Protein AF-A0A0U5H3B8-F1 (afdb_monomer_lite)

InterPro domains:
  IPR011050 Pectin lyase fold/virulence factor [SSF51126] (3-63)
  IPR012334 Pectin lyase fold [G3DSA:2.160.20.10] (1-64)

pLDDT: mean 87.5, std 17.63, range [31.31, 97.62]

Foldseek 3Di:
DAEDLPFPCDPVHHHRDPQSVLVPDAFQDEAEDEDDDDDDDHDNPYAYDPVGGYYYDYPPPPPDPDD

Structure (mmCIF, N/CA/C/O backbone):
data_AF-A0A0U5H3B8-F1
#
_entry.id   AF-A0A0U5H3B8-F1
#
loop_
_atom_site.group_PDB
_atom_site.id
_atom_site.type_symbol
_atom_site.label_atom_id
_atom_site.label_alt_id
_atom_site.label_comp_id
_atom_site.label_asym_id
_atom_site.label_entity_id
_atom_site.label_seq_id
_atom_site.pdbx_PDB_ins_code
_atom_site.Cartn_x
_atom_site.Cartn_y
_atom_site.Cartn_z
_atom_site.occupancy
_atom_site.B_iso_or_equiv
_atom_site.auth_seq_id
_atom_site.auth_comp_id
_atom_site.auth_asym_id
_atom_site.auth_atom_id
_atom_site.pdbx_PDB_model_num
ATOM 1 N N . MET A 1 1 ? 7.611 9.554 -12.707 1.00 60.97 1 MET A N 1
ATOM 2 C CA . MET A 1 1 ? 8.196 9.560 -11.355 1.00 60.97 1 MET A CA 1
ATOM 3 C C . MET A 1 1 ? 8.492 8.111 -11.046 1.00 60.97 1 MET A C 1
ATOM 5 O O . MET A 1 1 ? 7.633 7.289 -11.335 1.00 60.97 1 MET A O 1
ATOM 9 N N . GLU A 1 2 ? 9.7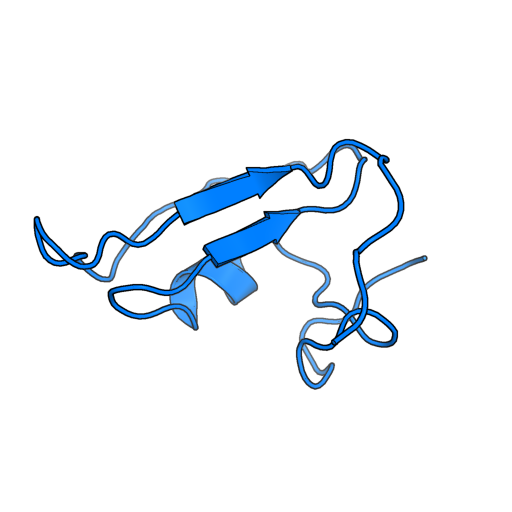06 7.796 -10.620 1.00 79.44 2 GLU A N 1
ATOM 10 C CA . GLU A 1 2 ? 10.082 6.437 -10.220 1.00 79.44 2 GLU A CA 1
ATOM 11 C C . GLU A 1 2 ? 10.029 6.396 -8.691 1.00 79.44 2 GLU A C 1
ATOM 13 O O . GLU A 1 2 ? 10.519 7.328 -8.053 1.00 79.44 2 GLU A O 1
ATOM 18 N N . GLY A 1 3 ? 9.324 5.417 -8.124 1.00 88.94 3 GLY A N 1
ATOM 19 C CA . GLY A 1 3 ? 9.175 5.275 -6.674 1.00 88.94 3 GLY A CA 1
ATOM 20 C C . GLY A 1 3 ? 10.353 4.531 -6.047 1.00 88.94 3 GLY A C 1
ATOM 21 O O . GLY A 1 3 ? 11.133 3.891 -6.751 1.00 88.94 3 GLY A O 1
ATOM 22 N N . ASP A 1 4 ? 10.454 4.589 -4.721 1.00 95.12 4 ASP A N 1
ATOM 23 C CA . ASP A 1 4 ? 11.418 3.829 -3.916 1.00 95.12 4 ASP A CA 1
ATOM 24 C C . ASP A 1 4 ? 10.722 3.379 -2.625 1.00 95.12 4 ASP A C 1
ATOM 26 O O . ASP A 1 4 ? 10.060 4.178 -1.967 1.00 95.12 4 ASP A O 1
ATOM 30 N N . ASP A 1 5 ? 10.851 2.109 -2.247 1.00 95.31 5 ASP A N 1
ATOM 31 C CA . ASP A 1 5 ? 10.212 1.574 -1.039 1.00 95.31 5 ASP A CA 1
ATOM 32 C C . ASP A 1 5 ? 10.841 2.087 0.271 1.00 95.31 5 ASP A C 1
ATOM 34 O O . ASP A 1 5 ? 10.288 1.884 1.351 1.00 95.31 5 ASP A O 1
ATOM 38 N N . ALA A 1 6 ? 11.970 2.796 0.189 1.00 95.50 6 ALA A N 1
ATOM 39 C CA . ALA A 1 6 ? 12.539 3.560 1.294 1.00 95.50 6 ALA A CA 1
ATOM 40 C C . ALA A 1 6 ? 11.920 4.965 1.455 1.00 95.50 6 ALA A C 1
ATOM 42 O O . ALA A 1 6 ? 12.224 5.654 2.434 1.00 95.50 6 ALA A O 1
ATOM 43 N N . ASN A 1 7 ? 11.076 5.409 0.518 1.00 94.81 7 ASN A N 1
ATOM 44 C CA . ASN A 1 7 ? 10.467 6.733 0.568 1.00 94.81 7 ASN A CA 1
ATOM 45 C C . ASN A 1 7 ? 9.429 6.863 1.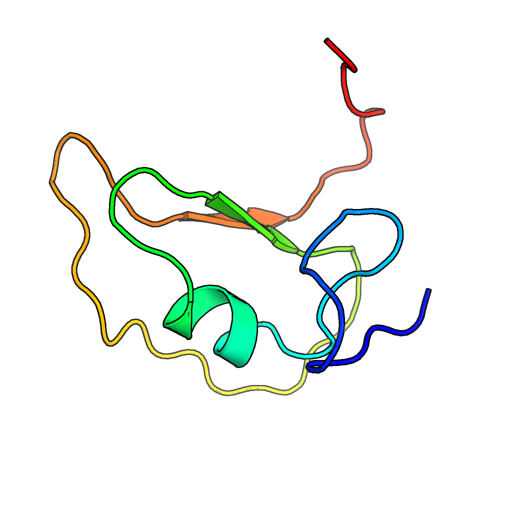699 1.00 94.81 7 ASN A C 1
ATOM 47 O O . ASN A 1 7 ? 8.800 5.884 2.110 1.00 94.81 7 ASN A O 1
ATOM 51 N N . PRO A 1 8 ? 9.163 8.092 2.182 1.00 94.06 8 PRO A N 1
ATOM 52 C CA . PRO A 1 8 ? 8.235 8.346 3.285 1.00 94.06 8 PRO A CA 1
ATOM 53 C C . PRO A 1 8 ? 6.749 8.140 2.947 1.00 94.06 8 PRO A C 1
ATOM 55 O O . PRO A 1 8 ? 5.912 8.368 3.822 1.00 94.06 8 PRO A O 1
ATOM 58 N N . ARG A 1 9 ? 6.410 7.674 1.733 1.00 91.44 9 ARG A N 1
ATOM 59 C CA . ARG A 1 9 ? 5.032 7.430 1.258 1.00 91.44 9 ARG A CA 1
ATOM 60 C C . ARG A 1 9 ? 4.232 8.712 1.040 1.00 91.44 9 ARG A C 1
ATOM 62 O O . ARG A 1 9 ? 3.021 8.746 1.262 1.00 91.44 9 ARG A O 1
ATOM 69 N N . THR A 1 10 ? 4.911 9.773 0.627 1.00 90.44 10 THR A N 1
ATOM 70 C CA . THR A 1 10 ? 4.261 11.013 0.205 1.00 90.44 10 THR A CA 1
ATOM 71 C C . THR A 1 10 ? 3.981 10.958 -1.291 1.00 90.44 10 THR A C 1
ATOM 73 O O . THR A 1 10 ? 4.363 10.019 -1.988 1.00 90.44 10 THR A O 1
ATOM 76 N N . GLN A 1 11 ? 3.272 11.953 -1.805 1.00 88.69 11 GLN A N 1
ATOM 77 C CA . GLN A 1 11 ? 3.013 12.032 -3.236 1.00 88.69 11 GLN A CA 1
ATOM 78 C C . GLN A 1 11 ? 4.275 12.394 -4.029 1.00 88.69 11 GLN A C 1
ATOM 80 O O . GLN A 1 11 ? 4.458 11.935 -5.154 1.00 88.69 11 GLN A O 1
ATOM 85 N N . GLU A 1 12 ? 5.129 13.234 -3.449 1.00 90.75 12 GLU A N 1
ATOM 86 C CA . GLU A 1 12 ? 6.392 13.681 -4.032 1.00 90.75 12 GLU A CA 1
ATOM 87 C C . GLU A 1 12 ? 7.464 12.594 -3.950 1.00 90.75 12 GLU A C 1
ATOM 89 O O . GLU A 1 12 ? 8.307 12.489 -4.840 1.00 90.75 12 GLU A O 1
ATOM 94 N N . GLU A 1 13 ? 7.402 11.769 -2.905 1.00 92.56 13 GLU A N 1
ATOM 95 C CA . GLU A 1 13 ? 8.302 10.647 -2.656 1.00 92.56 13 GLU A CA 1
ATOM 96 C C . GLU A 1 13 ? 7.457 9.372 -2.435 1.00 92.56 13 GLU A C 1
ATOM 98 O O . GLU A 1 13 ? 7.227 8.951 -1.293 1.00 92.56 13 GLU A O 1
ATOM 103 N N . PRO A 1 14 ? 6.932 8.769 -3.524 1.00 94.75 14 PRO A N 1
ATOM 104 C CA . PRO A 1 14 ? 6.062 7.601 -3.447 1.00 94.75 14 PRO A CA 1
ATOM 105 C C . PRO A 1 14 ? 6.859 6.300 -3.308 1.00 94.75 14 PRO A C 1
ATOM 107 O O . PRO A 1 14 ? 8.019 6.216 -3.719 1.00 94.75 14 PRO A O 1
ATOM 110 N N . LEU A 1 15 ? 6.205 5.258 -2.791 1.00 96.38 15 LEU A N 1
ATOM 111 C CA . LEU A 1 15 ? 6.734 3.890 -2.830 1.00 96.38 15 LEU A CA 1
ATOM 112 C C . LEU A 1 15 ? 6.826 3.372 -4.268 1.00 96.38 15 LEU A C 1
ATOM 114 O O . LEU A 1 15 ? 6.103 3.838 -5.154 1.00 96.38 15 LEU A O 1
ATOM 118 N N . ALA A 1 16 ? 7.705 2.396 -4.491 1.00 95.50 16 ALA A N 1
ATOM 119 C CA . ALA A 1 16 ? 7.838 1.733 -5.782 1.00 95.50 16 ALA A CA 1
ATOM 120 C C . ALA A 1 16 ? 6.752 0.670 -5.975 1.00 95.50 16 ALA A C 1
ATOM 122 O O . ALA A 1 16 ? 6.141 0.611 -7.043 1.00 95.50 16 ALA A O 1
ATOM 123 N N . ALA A 1 17 ? 6.518 -0.154 -4.950 1.00 95.88 17 ALA A N 1
ATOM 124 C CA . ALA A 1 17 ? 5.656 -1.326 -5.035 1.00 95.88 17 ALA A CA 1
ATOM 125 C C . ALA A 1 17 ? 4.268 -1.086 -4.430 1.00 95.88 17 ALA A C 1
ATOM 127 O O . ALA A 1 17 ? 4.118 -0.520 -3.340 1.00 95.88 17 ALA A O 1
ATOM 128 N N . ILE A 1 18 ? 3.235 -1.597 -5.106 1.00 96.12 18 ILE A N 1
ATOM 129 C CA . ILE A 1 18 ? 1.865 -1.582 -4.574 1.00 96.12 18 ILE A CA 1
ATOM 130 C C . ILE A 1 18 ? 1.785 -2.483 -3.336 1.00 96.12 18 ILE A C 1
ATOM 132 O O . ILE A 1 18 ? 1.123 -2.120 -2.362 1.00 96.12 18 ILE A O 1
ATOM 136 N N . GLN A 1 19 ? 2.480 -3.626 -3.340 1.00 97.38 19 GLN A N 1
ATOM 137 C CA . GLN A 1 19 ? 2.474 -4.549 -2.204 1.00 97.38 19 GLN A CA 1
ATOM 138 C C . GLN A 1 19 ? 3.013 -3.898 -0.920 1.00 97.38 19 GLN A C 1
ATOM 140 O O . GLN A 1 19 ? 2.367 -4.010 0.121 1.00 97.38 19 GLN A O 1
ATOM 145 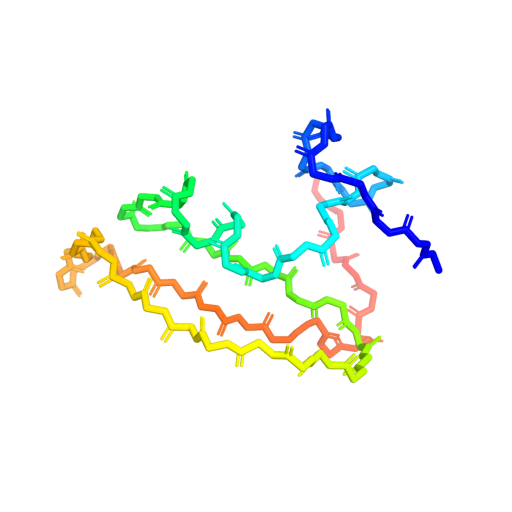N N . THR A 1 20 ? 4.130 -3.164 -0.986 1.00 96.88 20 THR A N 1
ATOM 146 C CA . THR A 1 20 ? 4.705 -2.448 0.171 1.00 96.88 20 THR A CA 1
ATOM 147 C C . THR A 1 20 ? 3.706 -1.441 0.746 1.00 96.88 20 THR A C 1
ATOM 149 O O . THR A 1 20 ? 3.518 -1.356 1.959 1.00 96.88 20 THR A O 1
ATOM 152 N N . ALA A 1 21 ? 2.989 -0.716 -0.118 1.00 96.44 21 ALA A N 1
ATOM 153 C CA . ALA A 1 21 ? 1.972 0.235 0.320 1.00 96.44 21 ALA A CA 1
ATOM 154 C C . ALA A 1 21 ? 0.770 -0.443 1.004 1.00 96.44 21 ALA A C 1
ATOM 156 O O . ALA A 1 21 ? 0.237 0.097 1.972 1.00 96.44 21 ALA A O 1
ATOM 157 N N . VAL A 1 22 ? 0.343 -1.613 0.514 1.00 96.88 22 VAL A N 1
ATOM 158 C CA . VAL A 1 22 ? -0.766 -2.390 1.094 1.00 96.88 22 VAL A CA 1
ATOM 159 C C . VAL A 1 22 ? -0.389 -3.010 2.441 1.00 96.88 22 VAL A C 1
ATOM 161 O O . VAL A 1 22 ? -1.219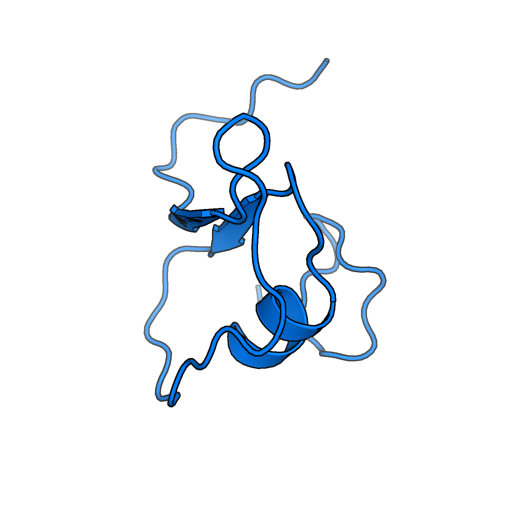 -3.013 3.346 1.00 96.88 22 VAL A O 1
ATOM 164 N N . GLU A 1 23 ? 0.840 -3.503 2.607 1.00 96.44 23 GLU A N 1
ATOM 165 C CA . GLU A 1 23 ? 1.320 -4.063 3.883 1.00 96.44 23 GLU A CA 1
ATOM 166 C C . GLU A 1 23 ? 1.390 -3.007 4.994 1.00 96.44 23 GLU A C 1
ATOM 168 O O . GLU A 1 23 ? 1.111 -3.301 6.156 1.00 96.44 23 GLU A O 1
ATOM 173 N N . GLU A 1 24 ? 1.703 -1.768 4.622 1.00 94.81 24 GLU A N 1
ATOM 174 C CA . GLU A 1 24 ? 1.771 -0.617 5.522 1.00 94.81 24 GLU A CA 1
ATOM 175 C C . GLU A 1 24 ? 0.403 0.032 5.806 1.00 94.81 24 GLU A C 1
ATOM 177 O O . GLU A 1 24 ? 0.295 0.888 6.691 1.00 94.81 24 GLU A O 1
ATOM 182 N N . ALA A 1 25 ? -0.637 -0.326 5.048 1.00 96.12 25 ALA A N 1
ATOM 183 C CA . ALA A 1 25 ? -1.970 0.237 5.197 1.00 96.12 25 ALA A CA 1
ATOM 184 C C . ALA A 1 25 ? -2.779 -0.491 6.284 1.00 96.12 25 ALA A C 1
ATOM 186 O O . ALA A 1 25 ? -2.820 -1.718 6.366 1.00 96.12 25 ALA A O 1
ATOM 187 N N . GLY A 1 26 ? -3.479 0.288 7.103 1.00 96.12 26 GLY A N 1
ATOM 188 C CA . GLY A 1 26 ? -4.429 -0.172 8.108 1.00 96.12 26 GLY A CA 1
ATOM 189 C C . GLY A 1 26 ? -5.874 0.249 7.807 1.00 96.12 26 GLY A C 1
ATOM 190 O O . GLY A 1 26 ? -6.132 0.982 6.846 1.00 96.12 26 GLY A O 1
ATOM 191 N N . PRO A 1 27 ? -6.836 -0.191 8.641 1.00 97.62 27 PRO A N 1
ATOM 192 C CA . PRO A 1 27 ? -8.254 0.122 8.478 1.00 97.62 27 PRO A CA 1
ATOM 193 C C . PRO A 1 27 ? -8.529 1.618 8.265 1.00 97.62 27 PRO A C 1
ATOM 195 O O . PRO A 1 27 ? -8.057 2.469 9.020 1.00 97.62 27 PRO A O 1
ATOM 198 N N . GLY A 1 28 ? -9.316 1.936 7.236 1.00 97.12 28 GLY A N 1
ATOM 199 C CA . GLY A 1 28 ? -9.713 3.298 6.869 1.00 97.12 28 GLY A CA 1
ATOM 200 C C . GLY A 1 28 ? -8.723 4.031 5.964 1.00 97.12 28 GLY A C 1
ATOM 201 O O . GLY A 1 28 ? -9.004 5.157 5.555 1.00 97.12 28 GLY A O 1
ATOM 202 N N . GLN A 1 29 ? -7.580 3.425 5.636 1.00 96.94 29 GLN A N 1
ATOM 203 C CA . GLN A 1 29 ? -6.585 4.035 4.760 1.00 96.94 29 GLN A CA 1
ATOM 204 C C . GLN A 1 29 ? -6.811 3.672 3.289 1.00 96.94 29 GLN A C 1
ATOM 206 O O . GLN A 1 29 ? -7.308 2.599 2.941 1.00 96.94 29 GLN A O 1
ATOM 211 N N . THR A 1 30 ? -6.428 4.598 2.411 1.00 95.81 30 THR A N 1
ATOM 212 C CA . THR A 1 30 ? -6.441 4.407 0.958 1.00 95.81 30 THR A CA 1
ATOM 213 C C . THR A 1 30 ? -5.017 4.483 0.424 1.00 95.81 30 THR A C 1
ATOM 215 O O . THR A 1 30 ? -4.336 5.489 0.613 1.00 95.81 30 THR A O 1
ATOM 218 N N . VAL A 1 31 ? -4.589 3.430 -0.265 1.00 95.62 31 VAL A N 1
ATOM 219 C CA . VAL A 1 31 ? -3.385 3.402 -1.091 1.00 95.62 31 VAL A CA 1
ATOM 220 C C . VAL A 1 31 ? -3.736 3.995 -2.450 1.00 95.62 31 VAL A C 1
ATOM 222 O O . VAL A 1 31 ? -4.561 3.449 -3.189 1.00 95.62 31 VAL A O 1
ATOM 225 N N . TYR A 1 32 ? -3.102 5.115 -2.778 1.00 95.12 32 TYR A N 1
ATOM 226 C CA . TYR A 1 32 ? -3.259 5.770 -4.067 1.00 95.12 32 TYR A CA 1
ATOM 227 C C . TYR A 1 32 ? -2.179 5.303 -5.041 1.00 95.12 32 TYR A C 1
ATOM 229 O O . TYR A 1 32 ? -0.992 5.538 -4.837 1.00 95.12 32 TYR A O 1
ATOM 237 N N . VAL A 1 33 ? -2.609 4.651 -6.117 1.00 93.56 33 VAL A N 1
ATOM 238 C CA . VAL A 1 33 ? -1.735 4.080 -7.142 1.00 93.56 33 VAL A CA 1
ATOM 239 C C . VAL A 1 33 ? -1.639 5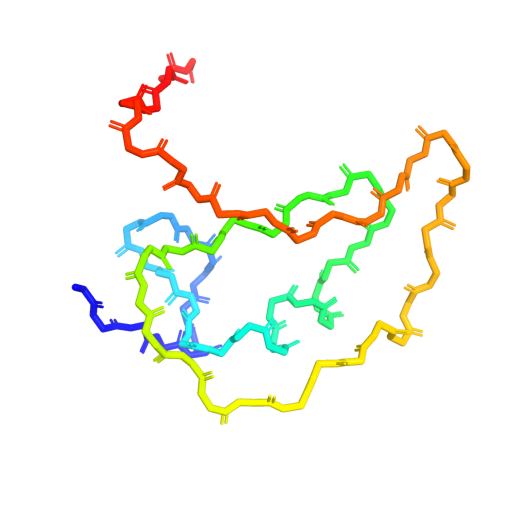.051 -8.314 1.00 93.56 33 VAL A C 1
ATOM 241 O O . VAL A 1 33 ? -2.645 5.391 -8.952 1.00 93.56 33 VAL A O 1
ATOM 244 N N . HIS A 1 34 ? -0.423 5.513 -8.598 1.00 91.94 34 HIS A N 1
ATOM 245 C CA . HIS A 1 34 ? -0.159 6.331 -9.775 1.00 91.94 34 HIS A CA 1
ATOM 246 C C . HIS A 1 34 ? -0.402 5.533 -11.068 1.00 91.94 34 HIS A C 1
ATOM 248 O O . HIS A 1 34 ? -0.260 4.311 -11.081 1.00 91.94 34 HIS A O 1
ATOM 254 N N . PRO A 1 35 ? -0.772 6.195 -12.178 1.00 90.31 35 PRO A N 1
ATOM 255 C CA . PRO A 1 35 ? -0.905 5.519 -13.464 1.00 90.31 35 PRO A CA 1
ATOM 256 C C . PRO A 1 35 ? 0.411 4.856 -13.891 1.00 90.31 35 PRO A C 1
ATOM 258 O O . PRO A 1 35 ? 1.452 5.512 -13.928 1.00 90.31 35 PRO A O 1
ATOM 261 N N . GLY A 1 36 ? 0.352 3.579 -14.258 1.00 89.12 36 GLY A N 1
ATOM 262 C CA . GLY A 1 36 ? 1.511 2.800 -14.681 1.00 89.12 36 GLY A CA 1
ATOM 263 C C . GLY A 1 36 ? 1.178 1.319 -14.833 1.00 89.12 36 GLY A C 1
ATOM 264 O O . GLY A 1 36 ? 0.077 0.882 -14.493 1.00 89.12 36 GLY A O 1
ATOM 265 N N . GLU A 1 37 ? 2.133 0.554 -15.354 1.00 91.62 37 GLU A N 1
ATOM 266 C CA . GLU A 1 37 ? 2.071 -0.907 -15.380 1.00 91.62 37 GLU A CA 1
ATOM 267 C C . GLU A 1 37 ? 2.908 -1.463 -14.227 1.00 91.62 37 GLU A C 1
ATOM 269 O O . GLU A 1 37 ? 4.095 -1.164 -14.117 1.00 91.62 37 GLU A O 1
ATOM 274 N N . TYR A 1 38 ? 2.280 -2.281 -13.384 1.00 91.81 38 TYR A N 1
ATOM 275 C CA . TYR A 1 38 ? 2.903 -2.926 -12.232 1.00 91.81 38 TYR A CA 1
ATOM 276 C C . TYR A 1 38 ? 2.778 -4.440 -12.398 1.00 91.81 38 TYR A C 1
ATOM 278 O O . TYR A 1 38 ? 1.677 -4.963 -12.584 1.00 91.81 38 TYR A O 1
ATOM 286 N N . PHE A 1 39 ? 3.902 -5.151 -12.341 1.00 96.19 39 PHE A N 1
ATOM 287 C CA . PHE A 1 39 ? 3.946 -6.609 -12.455 1.00 96.19 39 PHE A CA 1
ATOM 288 C C . PHE A 1 39 ? 4.149 -7.224 -11.068 1.00 96.19 39 PHE A C 1
ATOM 290 O O . PHE A 1 39 ? 5.261 -7.593 -10.699 1.00 96.19 39 PHE A O 1
ATOM 297 N N . GLU A 1 40 ? 3.066 -7.317 -10.295 1.00 95.00 40 GLU A N 1
ATOM 298 C CA . GLU A 1 40 ? 3.087 -7.741 -8.889 1.00 95.00 40 GLU A CA 1
ATOM 299 C C . GLU A 1 40 ? 1.951 -8.726 -8.561 1.00 95.00 40 GLU A C 1
ATOM 301 O O . GLU A 1 40 ? 0.914 -8.759 -9.228 1.00 95.00 40 GLU A O 1
ATOM 306 N N . PHE A 1 41 ? 2.136 -9.508 -7.494 1.00 96.50 41 PHE A N 1
ATOM 307 C CA . PHE A 1 41 ? 1.059 -10.242 -6.826 1.00 96.50 41 PHE A CA 1
ATOM 308 C C . PHE A 1 41 ? 0.656 -9.478 -5.571 1.00 96.50 41 PHE A C 1
ATOM 310 O O . PHE A 1 41 ? 1.493 -9.283 -4.694 1.00 96.50 41 PHE A O 1
ATOM 317 N N . ILE A 1 42 ? -0.615 -9.078 -5.488 1.00 95.62 42 ILE A N 1
ATOM 318 C CA . ILE A 1 42 ? -1.120 -8.274 -4.374 1.00 95.62 42 ILE A CA 1
ATOM 319 C C . ILE A 1 42 ? -1.902 -9.141 -3.393 1.00 95.62 42 ILE A C 1
ATOM 321 O O . ILE A 1 42 ? -2.840 -9.842 -3.780 1.00 95.62 42 ILE A O 1
ATOM 325 N N . GLU A 1 43 ? -1.535 -9.053 -2.118 1.00 96.75 43 GLU A N 1
ATOM 326 C CA . GLU A 1 43 ? -2.194 -9.739 -1.010 1.00 96.75 43 GLU A CA 1
ATOM 327 C C . GLU A 1 43 ? -2.438 -8.767 0.151 1.00 96.75 43 GLU A C 1
ATOM 329 O O . GLU A 1 43 ? -1.501 -8.190 0.706 1.00 96.75 43 GLU A O 1
ATOM 334 N N . PHE A 1 44 ? -3.701 -8.638 0.564 1.00 95.69 44 PHE A N 1
ATOM 335 C CA . PHE A 1 44 ? -4.070 -7.942 1.795 1.00 95.69 44 PHE A CA 1
ATOM 336 C C . PHE A 1 44 ? -3.939 -8.914 2.968 1.00 95.69 44 PHE A C 1
ATOM 338 O O . PHE A 1 44 ? -4.786 -9.784 3.159 1.00 95.69 44 PHE A O 1
ATOM 345 N N . ARG A 1 45 ? -2.858 -8.773 3.741 1.00 95.88 45 ARG A N 1
ATOM 346 C CA . ARG A 1 45 ? -2.619 -9.565 4.965 1.00 95.88 45 ARG A CA 1
ATOM 347 C C . ARG A 1 45 ? -3.212 -8.933 6.223 1.00 95.88 45 ARG A C 1
ATOM 349 O O . ARG A 1 45 ? -3.265 -9.580 7.266 1.00 95.88 45 ARG A O 1
ATOM 356 N N . THR A 1 46 ? -3.642 -7.681 6.110 1.00 93.94 46 THR A N 1
ATOM 357 C CA . THR A 1 46 ? -4.332 -6.925 7.152 1.00 93.94 46 THR A CA 1
ATOM 358 C C . THR A 1 46 ? -5.795 -6.792 6.758 1.00 93.94 46 THR A C 1
ATOM 360 O O . THR A 1 46 ? -6.103 -6.348 5.650 1.00 93.94 46 THR A O 1
ATOM 363 N N . ASP A 1 47 ? -6.694 -7.160 7.667 1.00 95.12 47 ASP A N 1
ATOM 364 C CA . ASP A 1 47 ? -8.126 -6.965 7.469 1.00 95.12 47 ASP A CA 1
ATOM 365 C C . ASP A 1 47 ? -8.510 -5.490 7.660 1.00 95.12 47 ASP A C 1
ATOM 367 O O . ASP A 1 47 ? -7.988 -4.793 8.533 1.00 95.12 47 ASP A O 1
ATOM 371 N N . GLY A 1 48 ? -9.469 -5.021 6.862 1.00 93.38 48 GLY A N 1
ATOM 372 C CA . GLY A 1 48 ? -10.180 -3.773 7.137 1.00 93.38 48 GLY A CA 1
ATOM 373 C C . GLY A 1 48 ? -11.302 -3.958 8.164 1.00 93.38 48 GLY A C 1
ATOM 374 O O . GLY A 1 48 ? -11.667 -5.075 8.524 1.00 93.38 48 GLY A O 1
ATOM 375 N N . ASP A 1 49 ? -11.913 -2.850 8.582 1.00 96.38 49 ASP A N 1
ATOM 376 C CA . ASP A 1 49 ? -13.196 -2.862 9.294 1.00 96.38 49 ASP A CA 1
ATOM 377 C C . ASP A 1 49 ? -14.341 -2.588 8.298 1.00 96.38 49 ASP A C 1
ATOM 379 O O . ASP A 1 49 ? -14.148 -1.803 7.365 1.00 96.38 49 ASP A O 1
ATOM 383 N N . PRO A 1 50 ? -15.552 -3.152 8.471 1.00 95.75 50 PRO A N 1
ATOM 384 C CA . PRO A 1 50 ? -16.696 -2.842 7.608 1.00 95.75 50 PRO A CA 1
ATOM 385 C C . PRO A 1 50 ? -17.012 -1.343 7.467 1.00 95.75 50 P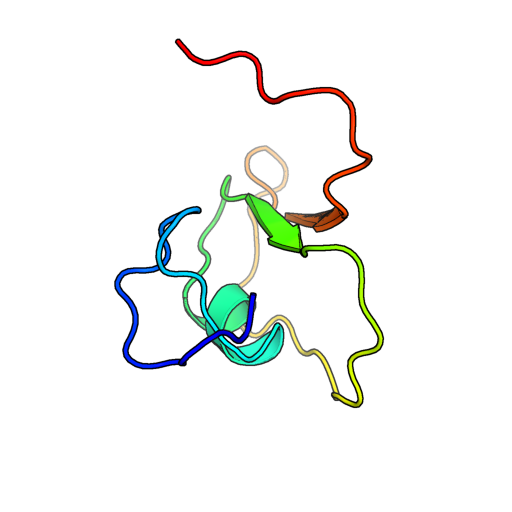RO A C 1
ATOM 387 O O . PRO A 1 50 ? -17.544 -0.928 6.439 1.00 95.75 50 PRO A O 1
ATOM 390 N N . ASN A 1 51 ? -16.686 -0.531 8.477 1.00 97.56 51 ASN A N 1
ATOM 391 C CA . ASN A 1 51 ? -16.841 0.926 8.467 1.00 97.56 51 ASN A CA 1
ATOM 392 C C . ASN A 1 51 ? -15.521 1.672 8.204 1.00 97.56 51 ASN A C 1
ATOM 394 O O . ASN A 1 51 ? -15.533 2.894 8.067 1.00 97.56 51 ASN A O 1
ATOM 398 N N . ALA A 1 52 ? -14.394 0.961 8.138 1.00 96.75 52 ALA A N 1
ATOM 399 C CA . ALA A 1 52 ? -13.073 1.501 7.826 1.00 96.75 52 ALA A CA 1
ATOM 400 C C . ALA A 1 52 ? -12.296 0.501 6.942 1.00 96.75 52 ALA A C 1
ATOM 402 O O . ALA A 1 52 ? -11.361 -0.161 7.408 1.00 96.75 52 ALA A O 1
ATOM 403 N N . PRO A 1 53 ? -12.693 0.342 5.665 1.00 97.19 53 PRO A N 1
ATOM 404 C CA . PRO A 1 53 ? -12.028 -0.578 4.752 1.00 97.19 53 PRO A CA 1
ATOM 405 C C . PRO A 1 53 ? -10.613 -0.098 4.418 1.00 97.19 53 PRO A C 1
ATOM 407 O O . PRO A 1 53 ? -10.307 1.090 4.524 1.00 97.19 53 PRO A O 1
ATOM 410 N N . ILE A 1 54 ? -9.770 -1.023 3.967 1.00 97.06 54 ILE A N 1
ATOM 411 C CA . ILE A 1 54 ? -8.513 -0.699 3.286 1.00 97.06 54 ILE A CA 1
ATOM 412 C C . ILE A 1 54 ? -8.812 -0.672 1.788 1.00 97.06 54 ILE A C 1
ATOM 414 O O . ILE A 1 54 ? -9.424 -1.604 1.264 1.00 97.06 54 ILE A O 1
ATOM 418 N N . ILE A 1 55 ? -8.425 0.400 1.099 1.00 95.88 55 ILE A N 1
ATOM 419 C CA . ILE A 1 55 ? -8.731 0.596 -0.324 1.00 95.88 55 ILE A CA 1
ATOM 420 C C . ILE A 1 55 ? -7.428 0.763 -1.103 1.00 95.88 55 ILE A C 1
ATOM 422 O O . ILE A 1 55 ? -6.589 1.570 -0.724 1.00 95.88 55 ILE A O 1
ATOM 426 N N . ALA A 1 56 ? -7.281 0.061 -2.227 1.00 94.00 56 ALA A N 1
ATOM 427 C CA . ALA A 1 56 ? -6.301 0.400 -3.256 1.00 94.00 56 ALA A CA 1
ATOM 428 C C . ALA A 1 56 ? -7.042 0.998 -4.456 1.00 94.00 56 ALA A C 1
ATOM 430 O O . ALA A 1 56 ? -7.924 0.356 -5.030 1.00 94.00 56 ALA A O 1
ATOM 431 N N . ALA A 1 57 ? -6.716 2.238 -4.814 1.00 93.69 57 ALA A N 1
ATOM 432 C CA . ALA A 1 57 ? -7.398 2.978 -5.869 1.00 93.69 57 ALA A CA 1
ATOM 433 C C . ALA A 1 57 ? -6.395 3.689 -6.776 1.00 93.69 57 ALA A C 1
ATOM 435 O O . ALA A 1 57 ? -5.369 4.186 -6.320 1.00 93.69 57 ALA A O 1
ATOM 436 N N . THR A 1 58 ? -6.706 3.781 -8.069 1.00 87.88 58 THR A N 1
ATOM 437 C CA . THR A 1 58 ? -5.907 4.599 -8.988 1.00 87.88 58 THR A CA 1
ATOM 438 C C . THR A 1 58 ? -6.218 6.081 -8.800 1.00 87.88 58 THR A C 1
ATOM 440 O O . THR A 1 58 ? -7.380 6.467 -8.644 1.00 87.88 58 THR A O 1
ATOM 443 N N . ILE A 1 59 ? -5.190 6.928 -8.863 1.00 78.56 59 ILE A N 1
ATOM 444 C CA . ILE A 1 59 ? -5.387 8.369 -9.017 1.00 78.56 59 ILE A CA 1
ATOM 445 C C . ILE A 1 59 ? -5.816 8.615 -10.469 1.00 78.56 59 ILE A C 1
ATOM 447 O O . ILE A 1 59 ? -4.984 8.753 -11.368 1.00 78.56 59 ILE A O 1
ATOM 451 N N . SER A 1 60 ? -7.126 8.674 -10.725 1.00 64.56 60 SER A N 1
ATOM 452 C CA . SER A 1 60 ? -7.623 9.252 -11.976 1.00 64.56 60 SER A CA 1
ATOM 453 C C . SER A 1 60 ? -7.266 10.736 -11.958 1.00 64.56 60 SER A C 1
ATOM 455 O O . SER A 1 60 ? -7.666 11.417 -11.019 1.00 64.56 60 SER A O 1
ATOM 457 N N . GLY A 1 61 ? -6.506 11.217 -12.944 1.00 53.47 61 GLY A N 1
ATOM 458 C CA . GLY A 1 61 ? -5.874 12.546 -12.994 1.00 53.47 61 GLY A CA 1
ATOM 459 C C . GLY A 1 61 ? -6.792 13.780 -13.006 1.00 53.47 61 GLY A C 1
ATOM 460 O O . GLY A 1 61 ? -6.546 14.711 -13.766 1.00 53.47 61 GLY A O 1
ATOM 461 N N . GLY A 1 62 ? -7.829 13.829 -12.174 1.00 40.78 62 GLY A N 1
ATOM 462 C CA . GLY A 1 62 ? -8.336 15.083 -11.645 1.00 40.78 62 GLY A CA 1
ATOM 463 C C . GLY A 1 62 ? -7.358 15.538 -10.574 1.00 40.78 62 GLY A C 1
ATOM 464 O O . GLY A 1 62 ? -7.185 14.846 -9.575 1.00 40.78 62 GLY A O 1
ATOM 465 N N . SER A 1 63 ? -6.683 16.655 -10.832 1.00 42.44 63 SER A N 1
ATOM 466 C CA . SER A 1 63 ? -5.879 17.404 -9.866 1.00 42.44 63 SER A CA 1
ATOM 467 C C . SER A 1 63 ? -6.434 17.246 -8.454 1.00 42.44 63 SER A C 1
ATOM 469 O O . SER A 1 63 ? -7.584 17.599 -8.189 1.00 42.44 63 SER A O 1
ATOM 471 N N . GLN A 1 64 ? -5.602 16.674 -7.594 1.00 43.03 64 GLN A N 1
ATOM 472 C CA . GLN A 1 64 ? -5.761 16.639 -6.153 1.00 43.03 64 GLN A CA 1
ATOM 473 C C . GLN A 1 64 ? -6.334 17.981 -5.672 1.00 43.03 64 GLN A C 1
ATOM 475 O O . GLN A 1 64 ? -5.776 19.042 -5.953 1.00 43.03 64 GLN A O 1
ATOM 480 N N . LEU A 1 65 ? -7.478 17.944 -4.993 1.00 31.31 65 LEU A N 1
ATOM 481 C CA . LEU A 1 65 ? -7.874 19.050 -4.135 1.00 31.31 65 LEU A CA 1
ATOM 482 C C . LEU A 1 65 ? -6.914 19.013 -2.947 1.00 31.31 65 LEU A C 1
ATOM 484 O O . LEU A 1 65 ? -7.052 18.161 -2.071 1.00 31.31 65 LEU A O 1
ATOM 488 N N . GLU A 1 66 ? -5.917 19.893 -2.970 1.00 33.62 66 GLU A N 1
ATOM 489 C CA . GLU A 1 66 ? -5.169 20.257 -1.773 1.00 33.62 66 GLU A CA 1
ATOM 490 C C . GLU A 1 66 ? -6.152 20.874 -0.765 1.00 33.62 66 GLU A C 1
ATOM 492 O O . GLU A 1 66 ? -6.928 21.772 -1.113 1.00 33.62 66 GLU A O 1
ATOM 497 N N . MET A 1 67 ? -6.140 20.372 0.471 1.00 34.22 67 MET A N 1
ATOM 498 C CA . MET A 1 67 ? -6.600 21.115 1.646 1.00 34.22 67 MET A CA 1
ATOM 499 C C . MET A 1 67 ? -5.393 21.462 2.499 1.00 34.22 67 MET A C 1
ATOM 501 O O . MET A 1 67 ? -4.560 20.550 2.698 1.00 34.22 67 MET A O 1
#

Secondary structure (DSSP, 8-state):
----TTS-S-SSS--S-HHHHHHT--TT-EEEEPSS---------SPPBTTB--EEEE--SS-----

Organism: NCBI:txid1407499

Sequence (67 aa):
MEGDDANPRTQEEPLAAIQTAVEEAGPGQTVYVHPGEYFEFIEFRTDGDPNAPIIAATISGGSQLEM

Radius of gyration: 12.25 Å; chains: 1; bounding box: 29×31×25 Å